Protein AF-A0A960XT65-F1 (afdb_monomer_lite)

Foldseek 3Di:
DDPVVVCCLVPQQLVLLLVLLVVADDDDPDDSVNSSVLLSVVLVVVSVVCVVVVHDDDSVRSNVVSSVCSRVPSDDPDLDPPDPPNPHD

Structure (mmCIF, N/CA/C/O backbone):
data_AF-A0A960XT65-F1
#
_entry.id   AF-A0A960XT65-F1
#
loop_
_atom_site.group_PDB
_atom_site.id
_atom_site.type_symbol
_atom_site.label_atom_id
_atom_site.label_alt_id
_atom_site.label_comp_id
_atom_site.label_asym_id
_atom_site.label_entity_id
_atom_site.label_seq_id
_atom_site.pdbx_PDB_ins_code
_atom_site.Cartn_x
_atom_site.Cartn_y
_atom_site.Cartn_z
_atom_site.occupancy
_atom_site.B_iso_or_equiv
_atom_site.auth_seq_id
_atom_site.auth_comp_id
_atom_site.auth_asym_id
_atom_site.auth_atom_id
_atom_site.pdbx_PDB_model_num
ATOM 1 N N . MET A 1 1 ? -0.721 0.191 15.005 1.00 76.81 1 MET A N 1
ATOM 2 C CA . MET A 1 1 ? -1.512 -0.692 14.131 1.00 76.81 1 MET A CA 1
ATOM 3 C C . MET A 1 1 ? -2.257 -1.729 14.944 1.00 76.81 1 MET A C 1
ATOM 5 O O . MET A 1 1 ? -1.649 -2.662 15.462 1.00 76.81 1 MET A O 1
ATOM 9 N N . SER A 1 2 ? -3.575 -1.571 15.046 1.00 90.19 2 SER A N 1
ATOM 10 C CA . SER A 1 2 ? -4.466 -2.610 15.564 1.00 90.19 2 SER A CA 1
ATOM 11 C C . SER A 1 2 ? -4.443 -3.889 14.708 1.00 90.19 2 SER A C 1
ATOM 13 O O . SER A 1 2 ? -4.183 -3.830 13.502 1.00 90.19 2 SER A O 1
ATOM 15 N N . PRO A 1 3 ? -4.782 -5.053 15.299 1.00 91.81 3 PRO A N 1
ATOM 16 C CA . PRO A 1 3 ? -4.881 -6.324 14.575 1.00 91.81 3 PRO A CA 1
ATOM 17 C C . PRO A 1 3 ? -5.823 -6.266 13.362 1.00 91.81 3 PRO A C 1
ATOM 19 O O . PRO A 1 3 ? -5.497 -6.800 12.307 1.00 91.81 3 PRO A O 1
ATOM 22 N N . MET A 1 4 ? -6.939 -5.537 13.476 1.00 91.06 4 MET A N 1
ATOM 23 C CA . MET A 1 4 ? -7.905 -5.341 12.385 1.00 91.06 4 MET A CA 1
ATOM 24 C C . MET A 1 4 ? -7.292 -4.619 11.176 1.00 91.06 4 MET A C 1
ATOM 26 O O . MET A 1 4 ? -7.548 -4.983 10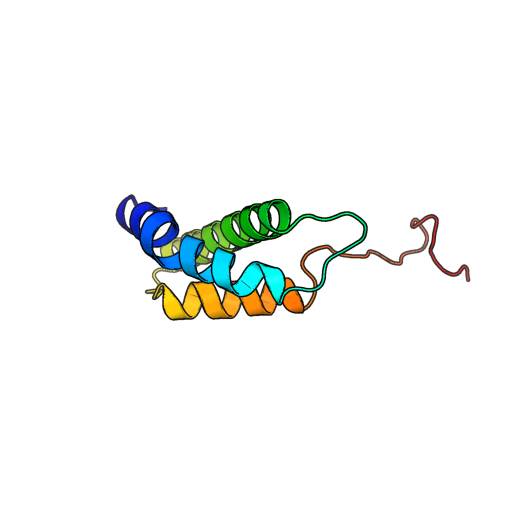.030 1.00 91.06 4 MET A O 1
ATOM 30 N N . LEU A 1 5 ? -6.452 -3.602 11.408 1.00 92.12 5 LEU A N 1
ATOM 31 C CA . LEU A 1 5 ? -5.737 -2.916 10.328 1.00 92.12 5 LEU A CA 1
ATOM 32 C C . LEU A 1 5 ? -4.681 -3.821 9.688 1.00 92.12 5 LEU A C 1
ATOM 34 O O . LEU A 1 5 ? -4.490 -3.747 8.477 1.00 92.12 5 LEU A O 1
ATOM 38 N N . CYS A 1 6 ? -4.015 -4.679 10.465 1.00 93.25 6 CYS A N 1
ATOM 39 C CA . CYS A 1 6 ? -3.092 -5.673 9.912 1.00 93.25 6 CYS A CA 1
ATOM 40 C C . CYS A 1 6 ? -3.811 -6.656 8.980 1.00 93.25 6 CYS A C 1
ATOM 42 O O . CYS A 1 6 ? -3.326 -6.905 7.877 1.00 93.25 6 CYS A O 1
ATOM 44 N N . GLU A 1 7 ? -4.979 -7.168 9.374 1.00 95.75 7 GLU A N 1
ATOM 45 C CA . GLU A 1 7 ? -5.778 -8.046 8.511 1.00 95.75 7 GLU A CA 1
ATOM 46 C C . GLU A 1 7 ? -6.221 -7.335 7.231 1.00 95.75 7 GLU A C 1
ATOM 48 O O . GLU A 1 7 ? -6.067 -7.887 6.141 1.00 95.75 7 GLU A O 1
ATOM 53 N N . MET A 1 8 ? -6.693 -6.088 7.335 1.00 95.56 8 MET A N 1
ATOM 54 C CA . MET A 1 8 ? -7.065 -5.288 6.164 1.00 95.56 8 MET A CA 1
ATOM 55 C C . MET A 1 8 ? -5.860 -5.033 5.242 1.00 95.56 8 MET A C 1
ATOM 57 O O . MET A 1 8 ? -5.987 -5.077 4.018 1.00 95.56 8 MET A O 1
ATOM 61 N N . LEU A 1 9 ? -4.673 -4.779 5.802 1.00 95.69 9 LEU A N 1
ATOM 62 C CA . LEU A 1 9 ? -3.457 -4.586 5.014 1.00 95.69 9 LEU A CA 1
ATOM 63 C C . LEU A 1 9 ? -3.155 -5.840 4.180 1.00 95.69 9 LEU A C 1
ATOM 65 O O . LEU A 1 9 ? -3.006 -5.739 2.964 1.00 95.69 9 LEU A O 1
ATOM 69 N N . VAL A 1 10 ? -3.107 -7.011 4.819 1.00 96.50 10 VAL A N 1
ATOM 70 C CA . VAL A 1 10 ? -2.712 -8.274 4.174 1.00 96.50 10 VAL A CA 1
ATOM 71 C C . VAL A 1 10 ? -3.775 -8.780 3.198 1.00 96.50 10 VAL A C 1
ATOM 73 O O . VAL A 1 10 ? -3.435 -9.161 2.080 1.00 96.50 10 VAL A O 1
ATOM 76 N N . ASN A 1 11 ? -5.050 -8.766 3.589 1.00 97.19 11 ASN A N 1
ATOM 77 C CA . ASN A 1 11 ? -6.120 -9.396 2.811 1.00 97.19 11 ASN A CA 1
ATOM 78 C C . ASN A 1 11 ? -6.710 -8.475 1.737 1.00 97.19 11 ASN A C 1
ATOM 80 O O . ASN A 1 11 ? -7.112 -8.957 0.680 1.00 97.19 11 ASN A O 1
ATOM 84 N N . ASP A 1 12 ? -6.735 -7.158 1.968 1.00 96.69 12 ASP A N 1
ATOM 85 C CA . ASP A 1 12 ? -7.426 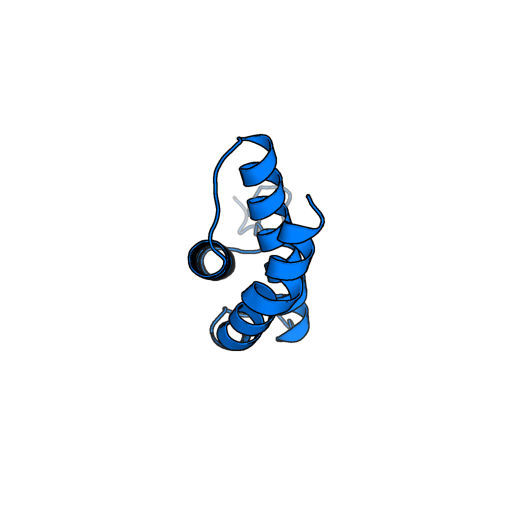-6.222 1.076 1.00 96.69 12 ASP A CA 1
ATOM 86 C C . ASP A 1 12 ? -6.489 -5.254 0.349 1.00 96.69 12 ASP A C 1
ATOM 88 O O . ASP A 1 12 ? -6.736 -4.898 -0.808 1.00 96.69 12 ASP A O 1
ATOM 92 N N . VAL A 1 13 ? -5.447 -4.750 1.014 1.00 96.62 13 VAL A N 1
ATOM 93 C CA . VAL A 1 13 ? -4.573 -3.716 0.435 1.00 96.62 13 VAL A CA 1
ATOM 94 C C . VAL A 1 13 ? -3.469 -4.342 -0.413 1.00 96.62 13 VAL A C 1
ATOM 96 O O . VAL A 1 13 ? -3.304 -3.948 -1.568 1.00 96.62 13 VAL A O 1
ATOM 99 N N . VAL A 1 14 ? -2.751 -5.338 0.110 1.00 96.88 14 VAL A N 1
ATOM 100 C CA . VAL A 1 14 ? -1.622 -5.984 -0.583 1.00 96.88 14 VAL A CA 1
ATOM 101 C C . VAL A 1 14 ? -2.019 -6.571 -1.946 1.00 96.88 14 VAL A C 1
ATOM 103 O O . VAL A 1 14 ? -1.325 -6.275 -2.919 1.00 96.88 14 VAL A O 1
ATOM 106 N N . PRO A 1 15 ? -3.140 -7.306 -2.109 1.00 97.69 15 PRO A N 1
ATOM 107 C CA . PRO A 1 15 ? -3.531 -7.825 -3.422 1.00 97.69 15 PRO A CA 1
ATOM 108 C C . PRO A 1 15 ? -3.796 -6.720 -4.451 1.00 97.69 15 PRO A C 1
ATOM 110 O O . PRO A 1 15 ? -3.441 -6.857 -5.623 1.00 97.69 15 PRO A O 1
ATOM 113 N N . ARG A 1 16 ? -4.364 -5.586 -4.015 1.00 96.94 16 ARG A N 1
ATOM 114 C CA . ARG A 1 16 ? -4.598 -4.421 -4.883 1.00 96.94 16 ARG A CA 1
ATOM 115 C C . ARG A 1 16 ? -3.292 -3.746 -5.285 1.00 96.94 16 ARG A C 1
ATOM 117 O O . ARG A 1 16 ? -3.147 -3.342 -6.436 1.00 96.94 16 ARG A O 1
ATOM 124 N N . LEU A 1 17 ? -2.334 -3.649 -4.364 1.00 95.62 17 LEU A N 1
ATOM 125 C CA . LEU A 1 17 ? -0.999 -3.133 -4.665 1.00 95.62 17 LEU A CA 1
ATOM 126 C C . LEU A 1 17 ? -0.242 -4.055 -5.622 1.00 95.62 17 LEU A C 1
ATOM 128 O O . LEU A 1 17 ? 0.378 -3.560 -6.557 1.00 95.62 17 LEU A O 1
ATOM 132 N N . ARG A 1 18 ? -0.364 -5.377 -5.458 1.00 96.44 18 ARG A N 1
ATOM 133 C CA . ARG A 1 18 ? 0.220 -6.367 -6.374 1.00 96.44 18 ARG A CA 1
ATOM 134 C C . ARG A 1 18 ? -0.336 -6.240 -7.786 1.00 96.44 18 ARG A C 1
ATOM 136 O O . ARG A 1 18 ? 0.426 -6.269 -8.743 1.00 96.44 18 ARG A O 1
ATOM 143 N N . HIS A 1 19 ? -1.640 -6.006 -7.919 1.00 95.69 19 HIS A N 1
ATOM 144 C CA . HIS A 1 19 ? -2.245 -5.713 -9.217 1.00 95.69 19 HIS A CA 1
ATOM 145 C C . HIS A 1 19 ? -1.743 -4.389 -9.820 1.00 95.69 19 HIS A C 1
ATOM 147 O O . HIS A 1 19 ? -1.541 -4.290 -11.027 1.00 95.69 19 HIS A O 1
ATOM 153 N N . ALA A 1 20 ? -1.509 -3.370 -8.989 1.00 93.44 20 ALA A N 1
ATOM 154 C CA . ALA A 1 20 ? -1.012 -2.072 -9.438 1.00 93.44 20 ALA A CA 1
ATOM 155 C C . ALA A 1 20 ? 0.499 -2.053 -9.744 1.00 93.44 20 ALA A C 1
ATOM 157 O O . ALA A 1 20 ? 0.941 -1.148 -10.454 1.00 93.44 20 ALA A O 1
ATOM 158 N N . ALA A 1 21 ? 1.279 -3.012 -9.235 1.00 92.31 21 ALA A N 1
ATOM 159 C CA . ALA A 1 21 ? 2.743 -3.015 -9.279 1.00 92.31 21 ALA A CA 1
ATOM 160 C C . ALA A 1 21 ? 3.307 -2.852 -10.696 1.00 92.31 21 ALA A C 1
ATOM 162 O O . ALA A 1 21 ? 4.125 -1.965 -10.922 1.00 92.31 21 ALA A O 1
ATOM 163 N N . GLY A 1 22 ? 2.774 -3.594 -11.671 1.00 91.00 22 GLY A N 1
ATOM 164 C CA . GLY A 1 22 ? 3.219 -3.513 -13.069 1.00 91.00 22 GLY A CA 1
ATOM 165 C C . GLY A 1 22 ? 2.936 -2.172 -13.764 1.00 91.00 22 GLY A C 1
ATOM 166 O O . GLY A 1 22 ? 3.464 -1.911 -14.840 1.00 91.00 22 GLY A O 1
ATOM 167 N N . THR A 1 23 ? 2.113 -1.304 -13.166 1.00 92.38 23 THR A N 1
ATOM 168 C CA . THR A 1 23 ? 1.836 0.054 -13.680 1.00 92.38 23 THR A CA 1
ATOM 169 C C . THR A 1 23 ? 2.718 1.129 -13.049 1.00 92.38 23 THR A C 1
ATOM 171 O O . THR A 1 23 ? 2.668 2.291 -13.457 1.00 92.38 23 THR A O 1
ATOM 174 N N . ILE A 1 24 ? 3.482 0.777 -12.014 1.00 90.69 24 ILE A N 1
ATOM 175 C CA . ILE A 1 24 ? 4.352 1.708 -11.302 1.00 90.69 24 ILE A CA 1
ATOM 176 C C . ILE A 1 24 ? 5.700 1.751 -12.037 1.00 90.69 24 ILE A C 1
ATOM 178 O O . ILE A 1 24 ? 6.265 0.696 -12.324 1.00 90.69 24 ILE A O 1
ATOM 182 N N . PRO A 1 25 ? 6.232 2.947 -12.356 1.00 89.25 25 PRO A N 1
ATOM 183 C CA . PRO A 1 25 ? 7.537 3.064 -12.992 1.00 89.25 25 PRO A CA 1
ATOM 184 C C . PR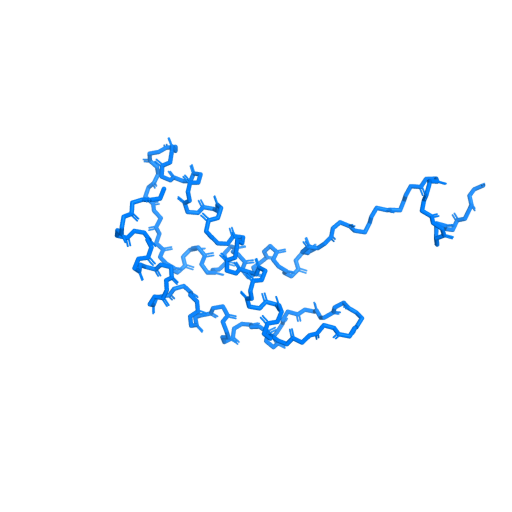O A 1 25 ? 8.634 2.416 -12.146 1.00 89.25 25 PRO A C 1
ATOM 186 O O . PRO A 1 25 ? 8.798 2.745 -10.970 1.00 89.25 25 PRO A O 1
ATOM 189 N N . LYS A 1 26 ? 9.397 1.522 -12.771 1.00 88.38 26 LYS A N 1
ATOM 190 C CA . LYS A 1 26 ? 10.573 0.886 -12.174 1.00 88.38 26 LYS A CA 1
ATOM 191 C C . LYS A 1 26 ? 11.759 1.835 -12.184 1.00 88.38 26 LYS A C 1
ATOM 193 O O . LYS A 1 26 ? 11.954 2.587 -13.141 1.00 88.38 26 LYS A O 1
ATOM 198 N N . VAL A 1 27 ? 12.582 1.756 -11.144 1.00 83.81 27 VAL A N 1
ATOM 199 C CA . VAL A 1 27 ? 13.848 2.489 -11.061 1.00 83.81 27 VAL A CA 1
ATOM 200 C C . VAL A 1 27 ? 15.005 1.497 -11.170 1.00 83.81 27 VAL A C 1
ATOM 202 O O . VAL A 1 27 ? 15.219 0.689 -10.272 1.00 83.81 27 VAL A O 1
ATOM 205 N N . GLY A 1 28 ? 15.766 1.559 -12.266 1.00 84.62 28 GLY A N 1
ATOM 206 C CA . GLY A 1 28 ? 16.893 0.650 -12.503 1.00 84.62 28 GLY A CA 1
ATOM 207 C C . GLY A 1 28 ? 16.443 -0.797 -12.738 1.00 84.62 28 GLY A C 1
ATOM 208 O O . GLY A 1 28 ? 15.649 -1.052 -13.639 1.00 84.62 28 GLY A O 1
ATOM 209 N N . HIS A 1 29 ? 16.961 -1.727 -11.932 1.00 85.69 29 HIS A N 1
ATOM 210 C CA . HIS A 1 29 ? 16.692 -3.173 -12.013 1.00 85.69 29 HIS A CA 1
ATOM 211 C C . HIS A 1 29 ? 15.635 -3.649 -11.002 1.00 85.69 29 HIS A C 1
ATOM 213 O O . HIS A 1 29 ? 15.701 -4.772 -10.523 1.00 85.69 29 HIS A O 1
ATOM 219 N N . GLU A 1 30 ? 14.699 -2.777 -10.636 1.00 86.12 30 GLU A N 1
ATOM 220 C CA . GLU A 1 30 ? 13.659 -3.090 -9.656 1.00 86.12 30 GLU A CA 1
ATOM 221 C C . GLU A 1 30 ? 12.630 -4.097 -10.201 1.00 86.12 30 GLU A C 1
ATOM 223 O O . GLU A 1 30 ? 12.080 -3.921 -11.295 1.00 86.12 30 GLU A O 1
ATOM 228 N N . ASP A 1 31 ? 12.326 -5.121 -9.404 1.00 91.38 31 ASP A N 1
ATOM 229 C CA . ASP A 1 31 ? 11.307 -6.129 -9.706 1.00 91.38 31 ASP A CA 1
ATOM 230 C C . ASP A 1 31 ? 9.941 -5.771 -9.103 1.00 91.38 31 ASP A C 1
ATOM 232 O O . ASP A 1 31 ? 9.841 -5.049 -8.112 1.00 91.38 31 ASP A O 1
ATOM 236 N N . ASP A 1 32 ? 8.858 -6.314 -9.670 1.00 92.19 32 ASP A N 1
ATOM 237 C CA . ASP A 1 32 ? 7.487 -6.019 -9.216 1.00 92.19 32 ASP A CA 1
ATOM 238 C C . ASP A 1 32 ? 7.280 -6.384 -7.739 1.00 92.19 32 ASP A C 1
ATOM 240 O O . ASP A 1 32 ? 6.561 -5.694 -7.021 1.00 92.19 32 ASP A O 1
ATOM 244 N N . GLU A 1 33 ? 7.939 -7.435 -7.253 1.00 93.25 33 GLU A N 1
ATOM 245 C CA . GLU A 1 33 ? 7.865 -7.830 -5.846 1.00 93.25 33 GLU A CA 1
ATOM 246 C C . GLU A 1 33 ? 8.564 -6.821 -4.921 1.00 93.25 33 GLU A C 1
ATOM 248 O O . GLU A 1 33 ? 8.065 -6.563 -3.826 1.00 93.25 33 GLU A O 1
ATOM 253 N N . GLU A 1 34 ? 9.650 -6.177 -5.363 1.00 91.69 34 GLU A N 1
ATOM 254 C CA . GLU A 1 34 ? 10.274 -5.077 -4.612 1.00 91.69 34 GLU A CA 1
ATOM 255 C C . GLU A 1 34 ? 9.333 -3.866 -4.536 1.00 91.69 34 GLU A C 1
ATOM 257 O O . GLU A 1 34 ? 9.174 -3.258 -3.473 1.00 91.69 34 GLU A O 1
ATOM 262 N N . ILE A 1 35 ? 8.633 -3.556 -5.637 1.00 92.19 35 ILE A N 1
ATOM 263 C CA . ILE A 1 35 ? 7.602 -2.507 -5.665 1.00 92.19 35 ILE A CA 1
ATOM 264 C C . ILE A 1 35 ? 6.494 -2.818 -4.661 1.00 92.19 35 ILE A C 1
ATOM 266 O O . ILE A 1 35 ? 6.069 -1.935 -3.913 1.00 92.19 35 ILE A O 1
ATOM 270 N N . VAL A 1 36 ? 6.013 -4.062 -4.642 1.00 94.75 36 VAL A N 1
ATOM 271 C CA . VAL A 1 36 ? 4.940 -4.492 -3.740 1.00 94.75 36 VAL A CA 1
ATOM 272 C C . VAL A 1 36 ? 5.378 -4.390 -2.290 1.00 94.75 36 VAL A C 1
ATOM 274 O O . VAL A 1 36 ? 4.606 -3.890 -1.475 1.00 94.75 36 VAL A O 1
ATOM 277 N N . GLN A 1 37 ? 6.598 -4.807 -1.954 1.00 93.06 37 GLN A N 1
ATOM 278 C CA . GLN A 1 37 ? 7.123 -4.699 -0.592 1.00 93.06 37 GLN A CA 1
ATOM 279 C C . GLN A 1 37 ? 7.182 -3.242 -0.123 1.00 93.06 37 GLN A C 1
ATOM 281 O O . GLN A 1 37 ? 6.672 -2.916 0.951 1.00 93.06 37 GLN A O 1
ATOM 286 N N . ASP A 1 38 ? 7.729 -2.350 -0.946 1.00 91.50 38 ASP A N 1
ATOM 287 C CA . ASP A 1 38 ? 7.867 -0.936 -0.597 1.00 91.50 38 ASP A CA 1
ATOM 288 C C . ASP A 1 38 ? 6.500 -0.231 -0.525 1.00 91.50 38 ASP A C 1
ATOM 290 O O . ASP A 1 38 ? 6.191 0.492 0.425 1.00 91.50 38 ASP A O 1
ATOM 294 N N . ALA A 1 39 ? 5.604 -0.523 -1.472 1.00 93.19 39 ALA A N 1
ATOM 295 C CA . ALA A 1 39 ? 4.225 -0.046 -1.426 1.00 93.19 39 ALA A CA 1
ATOM 296 C C . ALA A 1 39 ? 3.482 -0.569 -0.183 1.00 93.19 39 ALA A C 1
ATOM 298 O O . ALA A 1 39 ? 2.726 0.175 0.441 1.00 93.19 39 ALA A O 1
ATOM 299 N N . THR A 1 40 ? 3.716 -1.818 0.223 1.00 95.50 40 THR A N 1
ATOM 300 C CA . THR A 1 40 ? 3.114 -2.404 1.431 1.00 95.50 40 THR A CA 1
ATOM 301 C C . THR A 1 40 ? 3.606 -1.696 2.689 1.00 95.50 40 THR A C 1
ATOM 303 O O . THR A 1 40 ? 2.795 -1.331 3.541 1.00 95.50 40 THR A O 1
ATOM 306 N N . LEU A 1 41 ? 4.910 -1.418 2.786 1.00 93.88 41 LEU A N 1
ATOM 307 C CA . LEU A 1 41 ? 5.482 -0.636 3.885 1.00 93.88 41 LEU A CA 1
ATOM 308 C C . LEU A 1 41 ? 4.882 0.777 3.942 1.00 93.88 41 LEU A C 1
ATOM 310 O O . LEU A 1 41 ? 4.539 1.282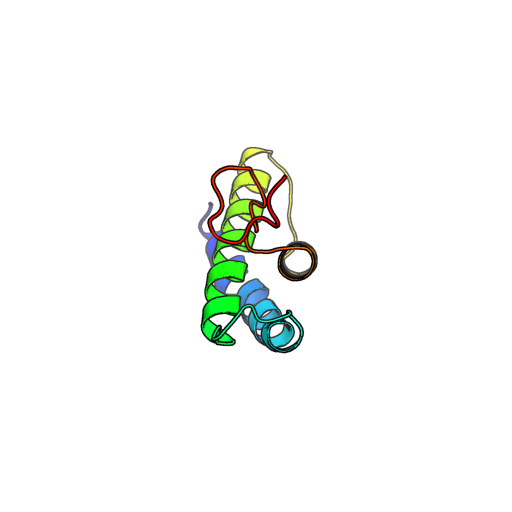 5.014 1.00 93.88 41 LEU A O 1
ATOM 314 N N . MET A 1 42 ? 4.724 1.415 2.784 1.00 93.31 42 MET A N 1
ATOM 315 C CA . MET A 1 42 ? 4.149 2.751 2.677 1.00 93.31 42 MET A CA 1
ATOM 316 C C . MET A 1 42 ? 2.666 2.766 3.080 1.00 93.31 42 MET A C 1
ATOM 318 O O . MET A 1 42 ? 2.246 3.639 3.840 1.00 93.31 42 MET A O 1
ATOM 322 N N . ALA A 1 43 ? 1.887 1.767 2.655 1.00 94.88 43 ALA A N 1
ATOM 323 C CA . ALA A 1 43 ? 0.506 1.578 3.094 1.00 94.88 43 ALA A CA 1
ATOM 324 C C . ALA A 1 43 ? 0.408 1.359 4.609 1.00 94.88 43 ALA A C 1
ATOM 326 O O . ALA A 1 43 ? -0.411 2.009 5.255 1.00 94.88 43 ALA A O 1
ATOM 327 N N . ALA A 1 44 ? 1.272 0.519 5.186 1.00 95.19 44 ALA A N 1
ATOM 328 C CA . ALA A 1 44 ? 1.312 0.286 6.628 1.00 95.19 44 ALA A CA 1
ATOM 329 C C . ALA A 1 44 ? 1.552 1.591 7.406 1.00 95.19 44 ALA A C 1
ATOM 331 O O . ALA A 1 44 ? 0.836 1.880 8.359 1.00 95.19 44 ALA A O 1
ATOM 332 N N . ARG A 1 45 ? 2.481 2.443 6.949 1.00 93.25 45 ARG A N 1
ATOM 333 C CA . ARG A 1 45 ? 2.736 3.767 7.551 1.00 93.25 45 ARG A CA 1
ATOM 334 C C . ARG A 1 45 ? 1.543 4.719 7.440 1.00 93.25 45 ARG A C 1
ATOM 336 O O . ARG A 1 45 ? 1.230 5.436 8.391 1.00 93.25 45 ARG A O 1
ATOM 343 N N . ILE A 1 46 ? 0.861 4.733 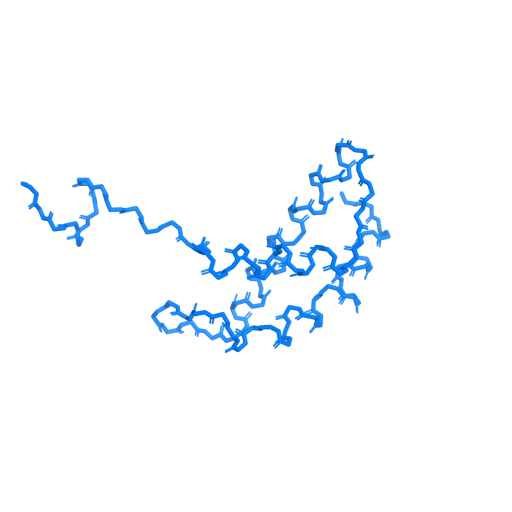6.294 1.00 91.94 46 ILE A N 1
ATOM 344 C CA . ILE A 1 46 ? -0.359 5.535 6.105 1.00 91.94 46 ILE A CA 1
ATOM 345 C C . ILE A 1 46 ? -1.455 5.060 7.066 1.00 91.94 46 ILE A C 1
ATOM 347 O O . ILE A 1 46 ? -2.122 5.881 7.689 1.00 91.94 46 ILE A O 1
ATOM 351 N N . MET A 1 47 ? -1.621 3.748 7.220 1.00 94.50 47 MET A N 1
ATOM 352 C CA . MET A 1 47 ? -2.634 3.154 8.093 1.00 94.50 47 MET A CA 1
ATOM 353 C C . MET A 1 47 ? -2.330 3.394 9.574 1.00 94.50 47 MET A C 1
ATOM 355 O O . MET A 1 47 ? -3.227 3.779 10.318 1.00 94.50 47 MET A O 1
ATOM 359 N N . ASP A 1 48 ? -1.072 3.235 9.986 1.00 94.62 48 ASP A N 1
ATOM 360 C CA . ASP A 1 48 ? -0.628 3.482 11.360 1.00 94.62 48 ASP A CA 1
ATOM 361 C C . ASP A 1 48 ? -0.781 4.958 11.753 1.00 94.62 48 ASP A C 1
ATOM 363 O O . ASP A 1 48 ? -1.339 5.278 12.800 1.00 94.62 48 ASP A O 1
ATOM 367 N N . SER A 1 49 ? -0.371 5.880 10.875 1.00 92.62 49 SER A N 1
ATOM 368 C CA . SER A 1 49 ? -0.542 7.318 11.124 1.00 92.62 49 SER A CA 1
ATOM 369 C C . SER A 1 49 ? -2.013 7.743 11.146 1.00 92.62 49 SER A C 1
ATOM 371 O O . SER A 1 49 ? -2.397 8.593 11.950 1.00 92.62 49 SER A O 1
ATOM 373 N N . ALA A 1 50 ? -2.859 7.151 10.298 1.00 92.75 50 ALA A N 1
ATOM 374 C CA . ALA A 1 50 ? -4.292 7.422 10.307 1.00 92.75 50 ALA A CA 1
ATOM 375 C C . ALA A 1 50 ? -4.966 6.922 11.592 1.00 92.75 50 ALA A C 1
ATOM 377 O O . ALA A 1 50 ? -5.780 7.649 12.161 1.00 92.75 50 ALA A O 1
ATOM 378 N N . GLU A 1 51 ? -4.589 5.735 12.076 1.00 92.88 51 GLU A N 1
ATOM 379 C CA . GLU A 1 51 ? -5.066 5.190 13.349 1.00 92.88 51 GLU A CA 1
ATOM 380 C C . GLU A 1 51 ? -4.672 6.084 14.527 1.00 92.88 51 GLU A C 1
ATOM 382 O O . GLU A 1 51 ? -5.530 6.457 15.325 1.00 92.88 51 GLU A O 1
ATOM 387 N N . GLN A 1 52 ? -3.403 6.496 14.600 1.00 92.88 52 GLN A N 1
ATOM 388 C CA . GLN A 1 52 ? -2.921 7.413 15.640 1.00 92.88 52 GLN A CA 1
ATOM 389 C C . GLN A 1 52 ? -3.649 8.765 15.607 1.00 92.88 52 GLN A C 1
ATOM 391 O O . GLN A 1 52 ? -3.886 9.372 16.648 1.00 92.88 52 GLN A O 1
ATOM 396 N N . ALA A 1 53 ? -4.046 9.228 14.419 1.00 93.38 53 ALA A N 1
ATOM 397 C CA . ALA A 1 53 ? -4.830 10.446 14.239 1.00 93.38 53 ALA A CA 1
ATOM 398 C C . ALA A 1 53 ? -6.344 10.260 14.478 1.00 93.38 53 ALA A C 1
ATOM 400 O O . ALA A 1 53 ? -7.100 11.216 14.294 1.00 93.38 53 ALA A O 1
ATOM 401 N N . GLY A 1 54 ? -6.808 9.054 14.827 1.00 92.00 54 GLY A N 1
ATOM 402 C CA . GLY A 1 54 ? -8.228 8.744 15.022 1.00 92.00 54 GLY A CA 1
ATOM 403 C C . GLY A 1 54 ? -9.061 8.791 13.735 1.00 92.00 54 GLY A C 1
ATOM 404 O O . GLY A 1 54 ? -10.275 8.985 13.792 1.00 92.00 54 GLY A O 1
ATOM 405 N N . LYS A 1 55 ? -8.429 8.654 12.563 1.00 91.50 55 LYS A N 1
ATOM 406 C CA . LYS A 1 55 ? -9.098 8.687 11.256 1.00 91.50 55 LYS A CA 1
ATOM 407 C C . LYS A 1 55 ? -9.453 7.278 10.801 1.00 91.50 55 LYS A C 1
ATOM 409 O O . LYS A 1 55 ? -8.610 6.385 10.794 1.00 91.50 55 LYS A O 1
ATOM 414 N N . SER A 1 56 ? -10.685 7.100 10.332 1.00 88.25 56 SER A N 1
ATOM 415 C CA . SER A 1 56 ? -11.080 5.871 9.651 1.00 88.25 56 SER A CA 1
ATOM 416 C C . SER A 1 56 ? -10.505 5.839 8.235 1.00 88.25 56 SER A C 1
ATOM 418 O O . SER A 1 56 ? -10.557 6.816 7.485 1.00 88.25 56 SER A O 1
ATOM 420 N N . VAL A 1 57 ? -9.939 4.695 7.863 1.00 90.62 57 VAL A N 1
ATOM 421 C CA . VAL A 1 57 ? -9.384 4.448 6.532 1.00 90.62 57 VAL A CA 1
ATOM 422 C C . VAL A 1 57 ? -10.055 3.235 5.916 1.00 90.62 57 VAL A C 1
ATOM 424 O O . VAL A 1 57 ? -10.339 2.254 6.596 1.00 90.62 57 VAL A O 1
ATOM 427 N N . THR A 1 58 ? -10.315 3.304 4.614 1.00 94.19 58 THR A N 1
ATOM 428 C CA . THR A 1 58 ? -10.826 2.174 3.835 1.00 94.19 58 THR A CA 1
ATOM 429 C C . THR A 1 58 ? -9.701 1.595 2.994 1.00 94.19 58 THR A C 1
ATOM 431 O O . THR A 1 58 ? -8.849 2.329 2.484 1.00 94.19 58 THR A O 1
ATOM 434 N N . ALA A 1 59 ? -9.712 0.279 2.792 1.00 93.12 59 ALA A N 1
ATOM 435 C CA . ALA A 1 59 ? -8.678 -0.400 2.017 1.00 93.12 59 ALA A CA 1
ATOM 436 C C . ALA A 1 59 ? -8.542 0.156 0.581 1.00 93.12 59 ALA A C 1
ATOM 438 O O . ALA A 1 59 ? -7.433 0.287 0.061 1.00 93.12 59 ALA A O 1
ATOM 439 N N . GLY A 1 60 ? -9.659 0.559 -0.038 1.00 92.56 60 GLY A N 1
ATOM 440 C CA . GLY A 1 60 ? -9.670 1.210 -1.351 1.00 92.56 60 GLY A CA 1
ATOM 441 C C . GLY A 1 60 ? -8.907 2.536 -1.354 1.00 92.56 60 GLY A C 1
ATOM 442 O O . GLY A 1 60 ? -8.002 2.713 -2.166 1.00 92.56 60 GLY A O 1
ATOM 443 N N . ASN A 1 61 ? -9.196 3.427 -0.400 1.00 94.25 61 ASN A N 1
ATOM 444 C CA . ASN A 1 61 ? -8.502 4.711 -0.294 1.00 94.25 61 ASN A CA 1
ATOM 445 C C . ASN A 1 61 ? -7.007 4.518 -0.036 1.00 94.25 61 ASN A C 1
ATOM 447 O O . ASN A 1 61 ? -6.193 5.143 -0.713 1.00 94.25 61 ASN A O 1
ATOM 451 N N . VAL A 1 62 ? -6.642 3.627 0.891 1.00 95.25 62 VAL A N 1
ATOM 452 C CA . VAL A 1 62 ? -5.232 3.343 1.193 1.00 95.25 62 VAL A CA 1
ATOM 453 C C . VAL A 1 62 ? -4.519 2.844 -0.060 1.00 95.25 62 VAL A C 1
ATOM 455 O O . VAL A 1 62 ? -3.537 3.448 -0.473 1.00 95.25 62 VAL A O 1
ATOM 458 N N . SER A 1 63 ? -5.048 1.816 -0.731 1.00 95.94 63 SER A N 1
ATOM 459 C CA . SER A 1 63 ? -4.425 1.277 -1.948 1.00 95.94 63 SER A CA 1
ATOM 460 C C . SER A 1 63 ? -4.277 2.326 -3.059 1.00 95.94 63 SER A C 1
ATOM 462 O O . SER A 1 63 ? -3.221 2.406 -3.688 1.00 95.94 63 SER A O 1
ATOM 464 N N . TYR A 1 64 ? -5.285 3.182 -3.258 1.00 95.00 64 TYR A N 1
ATOM 465 C CA . TYR A 1 64 ? -5.247 4.254 -4.250 1.00 95.00 64 TYR A CA 1
ATOM 466 C C . TYR A 1 64 ? -4.170 5.297 -3.939 1.00 95.00 64 TYR A C 1
ATOM 468 O O . TYR A 1 64 ? -3.353 5.617 -4.807 1.00 95.00 64 TYR A O 1
ATOM 476 N N . TYR A 1 65 ? -4.145 5.821 -2.709 1.00 93.75 65 TYR A N 1
ATOM 477 C CA . TYR A 1 65 ? -3.178 6.846 -2.316 1.00 93.75 65 TYR A CA 1
ATOM 478 C C . TYR A 1 65 ? -1.756 6.295 -2.254 1.00 93.75 65 TYR A C 1
ATOM 480 O O . TYR A 1 65 ? -0.838 6.976 -2.705 1.00 93.75 65 TYR A O 1
ATOM 488 N N . THR A 1 66 ? -1.574 5.055 -1.801 1.00 94.62 66 THR A N 1
ATOM 489 C CA . THR A 1 66 ? -0.274 4.382 -1.822 1.00 94.62 66 THR A CA 1
ATOM 490 C C . THR A 1 66 ? 0.223 4.175 -3.250 1.00 94.62 66 THR A C 1
ATOM 492 O O . THR A 1 66 ? 1.347 4.556 -3.561 1.00 94.62 66 THR A O 1
ATOM 495 N N . ALA A 1 67 ? -0.603 3.642 -4.158 1.00 93.81 67 ALA A N 1
ATOM 496 C CA . ALA A 1 67 ? -0.206 3.458 -5.556 1.00 93.81 67 ALA A CA 1
ATOM 497 C C . ALA A 1 67 ? 0.067 4.801 -6.256 1.00 93.81 67 ALA A C 1
ATOM 499 O O . ALA A 1 67 ? 0.978 4.915 -7.075 1.00 93.81 67 ALA A O 1
ATOM 500 N N . ARG A 1 68 ? -0.702 5.846 -5.923 1.00 93.06 68 ARG A N 1
ATOM 501 C CA . ARG A 1 68 ? -0.453 7.211 -6.402 1.00 93.06 68 ARG A CA 1
ATOM 502 C C . ARG A 1 68 ? 0.891 7.743 -5.902 1.00 93.06 68 ARG A C 1
ATOM 504 O O . ARG A 1 68 ? 1.643 8.264 -6.719 1.00 93.06 68 ARG A O 1
ATOM 511 N N . ALA A 1 69 ? 1.191 7.591 -4.613 1.00 90.06 69 ALA A N 1
ATOM 512 C CA . ALA A 1 69 ? 2.460 8.011 -4.021 1.00 90.06 69 ALA A CA 1
ATOM 513 C C . ALA A 1 69 ? 3.648 7.251 -4.632 1.00 90.06 69 ALA A C 1
ATOM 515 O O . ALA A 1 69 ? 4.655 7.855 -4.997 1.00 90.06 69 ALA A O 1
ATOM 516 N N . ALA A 1 70 ? 3.486 5.942 -4.843 1.00 89.25 70 ALA A N 1
ATOM 517 C CA . ALA A 1 70 ? 4.486 5.101 -5.486 1.00 89.25 70 ALA A CA 1
ATOM 518 C C . ALA A 1 70 ? 4.812 5.550 -6.920 1.00 89.25 70 ALA A C 1
ATOM 520 O O . ALA A 1 70 ? 5.973 5.513 -7.317 1.00 89.25 70 ALA A O 1
ATOM 521 N N . ARG A 1 71 ? 3.816 6.039 -7.673 1.00 89.25 71 ARG A N 1
ATOM 522 C CA . ARG A 1 71 ? 4.016 6.611 -9.016 1.00 89.25 71 ARG A CA 1
ATOM 523 C C . ARG A 1 71 ? 4.670 7.990 -9.008 1.00 89.25 71 ARG A C 1
ATOM 525 O O . ARG A 1 71 ? 5.420 8.296 -9.926 1.00 89.25 71 ARG A O 1
ATOM 532 N N . SER A 1 72 ? 4.373 8.835 -8.020 1.00 82.44 72 SER A N 1
ATOM 533 C CA . SER A 1 72 ? 4.871 10.219 -7.987 1.00 82.44 72 SER A CA 1
ATOM 534 C C . SER A 1 72 ? 6.330 10.360 -7.545 1.00 82.44 72 SER A C 1
ATOM 536 O O . SER A 1 72 ? 6.880 11.451 -7.647 1.00 82.44 72 SER A O 1
ATOM 538 N N . GLY A 1 73 ? 6.949 9.290 -7.045 1.00 70.38 73 GLY A N 1
ATOM 539 C CA . GLY A 1 73 ? 8.324 9.308 -6.552 1.00 70.38 73 GLY A CA 1
ATOM 540 C C . GLY A 1 73 ? 8.436 8.531 -5.252 1.00 70.38 73 GLY A C 1
ATOM 541 O O . GLY A 1 73 ? 8.256 9.083 -4.170 1.00 70.38 73 GLY A O 1
ATOM 542 N N . ARG A 1 74 ? 8.717 7.230 -5.368 1.00 69.38 74 ARG A N 1
ATOM 543 C CA . ARG A 1 74 ? 8.855 6.314 -4.225 1.00 69.38 74 ARG A CA 1
ATOM 544 C C . ARG A 1 74 ? 10.207 6.439 -3.522 1.00 69.38 74 ARG A C 1
ATOM 546 O O . ARG A 1 74 ? 10.310 6.220 -2.321 1.00 69.38 74 ARG A O 1
ATOM 553 N N . ARG A 1 75 ? 11.235 6.833 -4.274 1.00 62.62 75 ARG A N 1
ATOM 554 C CA . ARG A 1 75 ? 12.588 7.100 -3.782 1.00 62.62 75 ARG A CA 1
ATOM 555 C C . ARG A 1 75 ? 12.906 8.572 -4.009 1.00 62.62 75 ARG A C 1
ATOM 557 O O . ARG A 1 75 ? 12.653 9.096 -5.091 1.00 62.62 75 ARG A O 1
ATOM 564 N N . SER A 1 76 ? 13.457 9.241 -2.999 1.00 56.72 76 SER A N 1
ATOM 565 C CA . SER A 1 76 ? 14.004 10.581 -3.188 1.00 56.72 76 SER A CA 1
ATOM 566 C C . SER A 1 76 ? 15.266 10.476 -4.041 1.00 56.72 76 SER A C 1
ATOM 568 O O . SER A 1 76 ? 16.303 10.020 -3.561 1.00 56.72 76 SER A O 1
ATOM 570 N N . SER A 1 77 ? 15.203 10.906 -5.295 1.00 56.38 77 SER A N 1
ATOM 571 C CA . SER A 1 77 ? 16.408 11.215 -6.063 1.00 56.38 77 SER A CA 1
ATOM 572 C C . SER A 1 77 ? 16.908 12.575 -5.578 1.00 56.38 77 SER A C 1
ATOM 574 O O . SER A 1 77 ? 16.472 13.612 -6.069 1.00 56.38 77 SER A O 1
ATOM 576 N N . TYR A 1 78 ? 17.727 12.590 -4.525 1.00 54.47 78 TYR A N 1
ATOM 577 C CA . TYR A 1 78 ? 18.354 13.822 -4.053 1.00 54.47 78 TYR A CA 1
ATOM 578 C C . TYR A 1 78 ? 19.407 14.267 -5.072 1.00 54.47 78 TYR A C 1
ATOM 580 O O . TYR A 1 78 ? 20.503 13.733 -5.103 1.00 54.47 78 TYR A O 1
ATOM 588 N N . THR A 1 79 ? 19.093 15.263 -5.894 1.00 55.47 79 THR A N 1
ATOM 589 C CA . THR A 1 79 ? 20.059 15.947 -6.767 1.00 55.47 79 THR A CA 1
ATOM 590 C C . THR A 1 79 ? 20.600 17.182 -6.048 1.00 55.47 79 THR A C 1
ATOM 592 O O . THR A 1 79 ? 20.226 18.316 -6.334 1.00 55.47 79 THR A O 1
ATOM 595 N N . GLY A 1 80 ? 21.441 16.975 -5.035 1.00 57.34 80 GLY A N 1
ATOM 596 C CA . GLY A 1 80 ? 22.176 18.062 -4.380 1.00 57.34 80 GLY A CA 1
ATOM 597 C C . GLY A 1 80 ? 23.661 18.037 -4.712 1.00 57.34 80 GLY A C 1
ATOM 598 O O . GLY A 1 80 ? 24.137 17.159 -5.422 1.00 57.34 80 GLY A O 1
ATOM 599 N N . ARG A 1 81 ? 24.422 19.004 -4.188 1.00 57.47 81 ARG A N 1
ATOM 600 C CA . ARG A 1 81 ? 25.872 19.126 -4.453 1.00 57.47 81 ARG A CA 1
ATOM 601 C C . ARG A 1 81 ? 26.698 17.914 -4.008 1.00 57.47 81 ARG A C 1
ATOM 603 O O . ARG A 1 81 ? 27.822 17.761 -4.463 1.00 57.47 81 ARG A O 1
ATOM 610 N N . SER A 1 82 ? 26.164 17.088 -3.107 1.00 62.69 82 SER A N 1
ATOM 611 C CA . SER A 1 82 ? 26.811 15.856 -2.646 1.00 62.69 82 SER A CA 1
ATOM 612 C C . SER A 1 82 ? 26.413 14.609 -3.441 1.00 62.69 82 SER A C 1
ATOM 614 O O . SER A 1 82 ? 26.898 13.529 -3.117 1.00 62.69 82 SER A O 1
ATOM 616 N N . ASP A 1 83 ? 25.528 14.721 -4.436 1.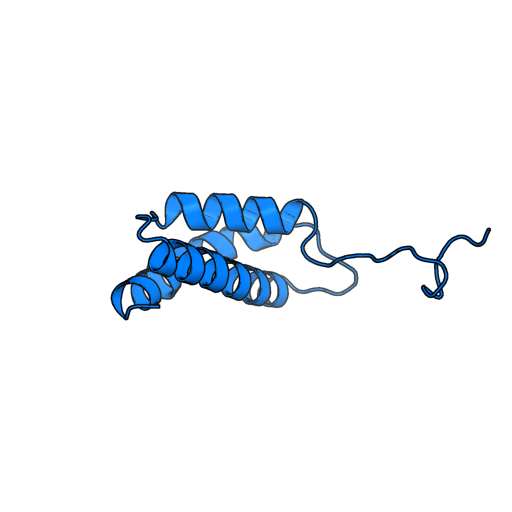00 61.50 83 ASP A N 1
ATOM 617 C CA . ASP A 1 83 ? 25.200 13.600 -5.318 1.00 61.50 83 ASP A CA 1
ATOM 618 C C . ASP A 1 83 ? 26.256 13.478 -6.429 1.00 61.50 83 ASP A C 1
ATOM 620 O O . ASP A 1 83 ? 26.553 14.447 -7.127 1.00 61.50 83 ASP A O 1
ATOM 624 N N . VAL A 1 84 ? 26.844 12.286 -6.577 1.00 61.22 84 VAL A N 1
ATOM 625 C CA . VAL A 1 84 ? 27.919 11.995 -7.548 1.00 61.22 84 VAL A CA 1
ATOM 626 C C . VAL A 1 84 ? 27.479 12.220 -8.999 1.00 61.22 84 VAL A C 1
ATOM 628 O O . VAL A 1 84 ? 28.319 12.524 -9.842 1.00 61.22 84 VAL A O 1
ATOM 631 N N . MET A 1 85 ? 26.181 12.096 -9.291 1.00 61.78 85 MET A N 1
ATOM 632 C CA . MET A 1 85 ? 25.598 12.286 -10.623 1.00 61.78 85 MET A CA 1
ATOM 633 C C . MET A 1 85 ? 24.885 13.637 -10.756 1.00 61.78 85 MET A C 1
ATOM 635 O O . MET A 1 85 ? 24.192 13.875 -11.748 1.00 61.78 85 MET A O 1
ATOM 639 N N . SER A 1 86 ? 25.046 14.533 -9.777 1.00 54.19 86 SER A N 1
ATOM 640 C CA . SER A 1 86 ? 24.542 15.899 -9.864 1.00 54.19 86 SER A CA 1
ATOM 641 C C . SER A 1 86 ? 25.177 16.582 -11.080 1.00 54.19 86 SER A C 1
ATOM 643 O O . SER A 1 86 ? 26.409 16.625 -11.157 1.00 54.19 86 SER A O 1
ATOM 645 N N . PRO A 1 87 ? 24.393 17.093 -12.052 1.00 60.28 87 PRO A N 1
ATOM 646 C CA . PRO A 1 87 ? 24.941 17.885 -13.142 1.00 60.28 87 PRO A CA 1
ATOM 647 C C . PRO A 1 87 ? 25.541 19.143 -12.515 1.00 60.28 87 PRO A C 1
ATOM 649 O O . PRO A 1 87 ? 24.821 20.047 -12.091 1.00 60.28 87 PRO A O 1
ATOM 652 N N . GLY A 1 88 ? 26.863 19.112 -12.348 1.00 54.28 88 GLY A N 1
ATOM 653 C CA . GLY A 1 88 ? 27.619 20.074 -11.563 1.00 54.28 88 GLY A CA 1
ATOM 654 C C . GLY A 1 88 ? 27.294 21.512 -11.947 1.00 54.28 88 GLY A C 1
ATOM 655 O O . GLY A 1 88 ? 27.181 21.849 -13.126 1.00 54.28 88 GLY A O 1
ATOM 656 N N . CYS A 1 89 ? 27.145 22.344 -10.923 1.00 45.16 89 CYS A N 1
ATOM 657 C CA . CYS A 1 89 ? 27.378 23.776 -11.034 1.00 45.16 89 CYS A CA 1
ATOM 658 C C . CYS A 1 89 ? 28.854 24.058 -10.756 1.00 45.16 89 CYS A C 1
ATOM 660 O O . CYS A 1 89 ? 29.434 23.341 -9.907 1.00 45.16 89 CYS A O 1
#

Secondary structure (DSSP, 8-state):
--HHHHHHIIIIIHHHHHHHHTTSPP-TT--HHHHHHHHHHHHHHHHHHHHHTT----HHHHHHHHHHHHHHHSS----STT-TTS---

pLDDT: mean 86.08, std 13.84, range [45.16, 97.69]

Radius of gyration: 15.36 Å; chains: 1; bounding box: 39×33×29 Å

Sequence (89 aa):
MSPMLCEMLVNDVVPRLRHAAGTIPKVGHEDDEEIVQDATLMAARIMDSAEQAGKSVTAGNVSYYTARAARSGRRSSYTGRSDVMSPGC